Protein AF-I4EHM5-F1 (afdb_monomer_lite)

Sequence (94 aa):
MASEDLLYIWLDADPLVQPPDVVIEDTPGVSDIQLVARAIAEGRLGRLLPPKIAISTHERPNFNGYRKLDVARLLQEYQIANRRRFEIFPTDPS

Secondary structure (DSSP, 8-state):
----SEEEEESSS-TTTS--SEEEEPPTTS-HHHHHHHHHHTTTT-SS--SEEEEESSSS--TTS-EEEEHHHHHHHTT---------------

Radius of gyration: 14.41 Å; chains: 1; bounding box: 27×44×40 Å

Organism: NCBI:txid1129897

Structure (mmCIF, N/C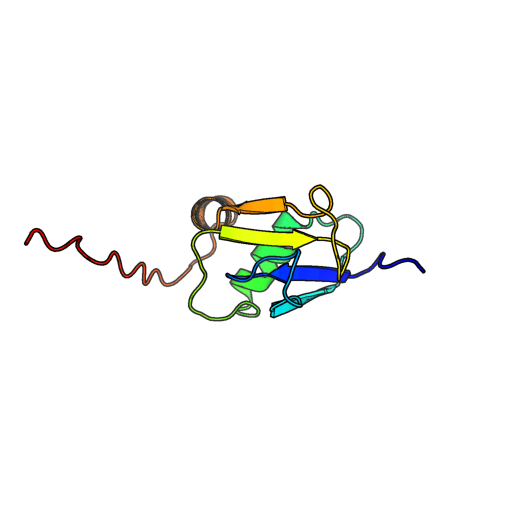A/C/O backbone):
data_AF-I4EHM5-F1
#
_entry.id   AF-I4EHM5-F1
#
loop_
_atom_site.group_PDB
_atom_site.id
_atom_site.type_symbol
_atom_site.label_atom_id
_atom_site.label_alt_id
_atom_site.label_comp_id
_atom_site.label_asym_id
_atom_site.label_entity_id
_atom_site.label_seq_id
_atom_site.pdbx_PDB_ins_code
_atom_site.Cartn_x
_atom_site.Cartn_y
_atom_site.Cartn_z
_atom_site.occupancy
_atom_site.B_iso_or_equiv
_atom_site.auth_seq_id
_atom_site.auth_comp_id
_atom_site.auth_asym_id
_atom_site.auth_atom_id
_atom_site.pdbx_PDB_model_num
ATOM 1 N N . MET A 1 1 ? 12.140 2.389 -19.552 1.00 40.94 1 MET A N 1
ATOM 2 C CA . MET A 1 1 ? 10.974 3.293 -19.544 1.00 40.94 1 MET A CA 1
ATOM 3 C C . MET A 1 1 ? 10.609 3.475 -18.090 1.00 40.94 1 MET A C 1
ATOM 5 O O . MET A 1 1 ? 10.355 2.481 -17.425 1.00 40.94 1 MET A O 1
ATOM 9 N N . ALA A 1 2 ? 10.795 4.691 -17.593 1.00 42.19 2 ALA A N 1
ATOM 10 C CA . ALA A 1 2 ? 10.708 5.050 -16.189 1.00 42.19 2 ALA A CA 1
ATOM 11 C C . ALA A 1 2 ? 9.272 4.886 -15.675 1.00 42.19 2 ALA A C 1
ATOM 13 O O . ALA A 1 2 ? 8.363 5.559 -16.147 1.00 42.19 2 ALA A O 1
ATOM 14 N N . SER A 1 3 ? 9.073 3.964 -14.737 1.00 53.62 3 SER A N 1
ATOM 15 C CA . SER A 1 3 ? 7.879 3.882 -13.896 1.00 53.62 3 SER A CA 1
ATOM 16 C C . SER A 1 3 ? 8.081 4.789 -12.677 1.00 53.62 3 SER A C 1
ATOM 18 O O . SER A 1 3 ? 8.113 4.308 -11.553 1.00 53.62 3 SER A O 1
ATOM 20 N N . GLU A 1 4 ? 8.356 6.075 -12.917 1.00 59.19 4 GLU A N 1
ATOM 21 C CA . GLU A 1 4 ? 8.826 7.015 -11.882 1.00 59.19 4 GLU A CA 1
ATOM 22 C C . GLU A 1 4 ? 7.697 7.700 -11.096 1.00 59.19 4 GLU A C 1
ATOM 24 O O . GLU A 1 4 ? 7.982 8.295 -10.067 1.00 59.19 4 GLU A O 1
ATOM 29 N N . ASP A 1 5 ? 6.433 7.545 -11.509 1.00 84.50 5 ASP A N 1
ATOM 30 C CA . ASP A 1 5 ? 5.308 8.287 -10.914 1.00 84.50 5 ASP A CA 1
ATOM 31 C C . ASP A 1 5 ? 4.188 7.386 -10.362 1.00 84.50 5 ASP A C 1
ATOM 33 O O . ASP A 1 5 ? 3.073 7.853 -10.127 1.00 84.50 5 ASP A O 1
ATOM 37 N N . LEU A 1 6 ? 4.423 6.078 -10.191 1.00 93.62 6 LEU A N 1
ATOM 38 C CA . LEU A 1 6 ? 3.400 5.142 -9.709 1.00 93.62 6 LEU A CA 1
ATOM 39 C C . LEU A 1 6 ? 3.930 4.228 -8.606 1.00 93.62 6 LEU A C 1
ATOM 41 O O . LEU A 1 6 ? 4.994 3.622 -8.725 1.00 93.62 6 LEU A O 1
ATOM 45 N N . LEU A 1 7 ? 3.106 4.050 -7.578 1.00 95.19 7 LEU A N 1
ATOM 46 C CA . LEU A 1 7 ? 3.281 3.059 -6.533 1.00 95.19 7 LEU A CA 1
ATOM 47 C C . LEU A 1 7 ? 2.248 1.941 -6.707 1.00 95.19 7 LEU A C 1
ATOM 49 O O . LEU A 1 7 ? 1.036 2.155 -6.635 1.00 95.19 7 LEU A O 1
ATOM 53 N N . TYR A 1 8 ? 2.752 0.732 -6.903 1.00 95.94 8 TYR A N 1
ATOM 54 C CA . TYR A 1 8 ? 1.989 -0.496 -7.055 1.00 95.94 8 TYR A CA 1
ATOM 55 C C . TYR A 1 8 ? 1.871 -1.195 -5.702 1.00 95.94 8 TYR A C 1
ATOM 57 O O . TYR A 1 8 ? 2.851 -1.302 -4.960 1.00 95.94 8 TYR A O 1
ATOM 65 N N . ILE A 1 9 ? 0.667 -1.654 -5.372 1.00 96.44 9 ILE A N 1
ATOM 66 C CA . ILE A 1 9 ? 0.316 -2.201 -4.06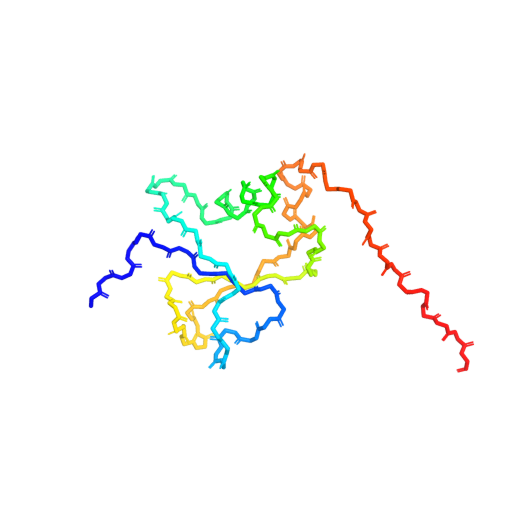5 1.00 96.44 9 ILE A CA 1
ATOM 67 C C . ILE A 1 9 ? -0.355 -3.559 -4.260 1.00 96.44 9 ILE A C 1
ATOM 69 O O . ILE A 1 9 ? -1.338 -3.679 -4.990 1.00 96.44 9 ILE A O 1
ATOM 73 N N . TRP A 1 10 ? 0.148 -4.558 -3.545 1.00 96.62 10 TRP A N 1
ATOM 74 C CA . TRP A 1 10 ? -0.450 -5.881 -3.414 1.00 96.62 10 TRP A CA 1
ATOM 75 C C . TRP A 1 10 ? -0.950 -6.039 -1.986 1.00 96.62 10 TRP A C 1
ATOM 77 O O . TRP A 1 10 ? -0.203 -5.822 -1.026 1.00 96.62 10 TRP A O 1
ATOM 87 N N . LEU A 1 11 ? -2.218 -6.396 -1.842 1.00 93.50 11 LEU A N 1
ATOM 88 C CA . LEU A 1 11 ? -2.856 -6.579 -0.552 1.00 93.50 11 LEU A CA 1
ATOM 89 C C . LEU A 1 11 ? -2.479 -7.946 0.015 1.00 93.50 11 LEU A C 1
ATOM 91 O O . LEU A 1 11 ? -1.781 -8.006 1.020 1.00 93.50 11 LEU A O 1
ATOM 95 N N . ASP A 1 12 ? -2.891 -9.027 -0.642 1.00 89.00 12 ASP A N 1
ATOM 96 C CA . ASP A 1 12 ? -2.651 -10.405 -0.173 1.00 89.00 12 ASP A CA 1
ATOM 97 C C . ASP A 1 12 ? -1.918 -11.268 -1.220 1.00 89.00 12 ASP A C 1
ATOM 99 O O . ASP A 1 12 ? -1.483 -12.388 -0.953 1.00 89.00 12 ASP A O 1
ATOM 103 N N . ALA A 1 13 ? -1.754 -10.731 -2.432 1.00 88.69 13 ALA A N 1
ATOM 104 C CA . ALA A 1 13 ? -1.129 -11.412 -3.554 1.00 88.69 13 ALA A CA 1
ATOM 105 C C . ALA A 1 13 ? 0.411 -11.341 -3.514 1.00 88.69 13 ALA A C 1
ATOM 107 O O . ALA A 1 13 ? 1.005 -10.411 -2.965 1.00 88.69 13 ALA A O 1
ATOM 108 N N . ASP A 1 14 ? 1.070 -12.334 -4.124 1.00 91.44 14 ASP A N 1
ATOM 109 C CA . ASP A 1 14 ? 2.530 -12.356 -4.282 1.00 91.44 14 ASP A CA 1
ATOM 110 C C . ASP A 1 14 ? 2.967 -11.422 -5.433 1.00 91.44 14 ASP A C 1
ATOM 112 O O . ASP A 1 14 ? 2.617 -11.704 -6.588 1.00 91.44 14 ASP A O 1
ATOM 116 N N . PRO A 1 15 ? 3.770 -10.368 -5.165 1.00 94.25 15 PRO A N 1
ATOM 117 C CA . PRO A 1 15 ? 4.236 -9.424 -6.186 1.00 94.25 15 PRO A CA 1
ATOM 118 C C . PRO A 1 15 ? 5.070 -10.039 -7.311 1.00 94.25 15 PRO A C 1
ATOM 120 O O . PRO A 1 15 ? 5.261 -9.411 -8.349 1.00 94.25 15 PRO A O 1
ATOM 123 N N . LEU A 1 16 ? 5.602 -11.248 -7.116 1.00 93.75 16 LEU A N 1
ATOM 124 C CA . LEU A 1 16 ? 6.434 -11.924 -8.113 1.00 93.75 16 LEU A CA 1
ATOM 125 C C . LEU A 1 16 ? 5.626 -12.700 -9.152 1.00 93.75 16 LEU A C 1
ATOM 127 O O . LEU A 1 16 ? 6.174 -13.104 -10.178 1.00 93.75 16 LEU A O 1
ATOM 131 N N . VAL A 1 17 ? 4.346 -12.947 -8.876 1.00 92.38 17 VAL A N 1
ATOM 132 C CA . VAL A 1 17 ? 3.514 -13.858 -9.674 1.00 92.38 17 VAL A CA 1
ATOM 133 C C . VAL A 1 17 ? 2.224 -13.188 -10.132 1.00 92.38 17 VAL A C 1
ATOM 135 O O . VAL A 1 17 ? 1.722 -13.504 -11.209 1.00 92.38 17 VAL A O 1
ATOM 138 N N . GLN A 1 18 ? 1.685 -12.266 -9.336 1.00 94.19 18 GLN A N 1
ATOM 139 C CA . GLN A 1 18 ? 0.385 -11.651 -9.575 1.00 94.19 18 GLN A CA 1
ATOM 140 C C . GLN A 1 18 ? 0.502 -10.149 -9.861 1.00 94.19 18 GLN A C 1
ATOM 142 O O . GLN A 1 18 ? 1.431 -9.500 -9.374 1.00 94.19 18 GLN A O 1
ATOM 147 N N . PRO A 1 19 ? -0.434 -9.576 -10.641 1.00 93.75 19 PRO A N 1
ATOM 148 C CA . PRO A 1 19 ? -0.511 -8.132 -10.826 1.00 93.75 19 PRO A CA 1
ATOM 149 C C . PRO A 1 19 ? -0.902 -7.418 -9.517 1.00 93.75 19 PRO A C 1
ATOM 151 O O . PRO A 1 19 ? -1.456 -8.055 -8.620 1.00 93.75 19 PRO A O 1
ATOM 154 N N . PRO A 1 20 ? -0.618 -6.110 -9.400 1.00 95.12 20 PRO A N 1
ATOM 155 C CA . PRO A 1 20 ? -0.989 -5.319 -8.231 1.00 95.12 20 PRO A CA 1
ATOM 156 C C . PRO A 1 20 ? -2.505 -5.149 -8.117 1.00 95.12 20 PRO A C 1
ATOM 158 O O . PRO A 1 20 ? -3.204 -4.994 -9.118 1.00 95.12 20 PRO A O 1
ATOM 161 N N . ASP A 1 21 ? -2.998 -5.122 -6.880 1.00 94.69 21 ASP A N 1
ATOM 162 C CA . ASP A 1 21 ? -4.410 -4.888 -6.565 1.00 94.69 21 ASP A CA 1
ATOM 163 C C . ASP A 1 21 ? -4.782 -3.410 -6.724 1.00 94.69 21 ASP A C 1
ATOM 165 O O . ASP A 1 21 ? -5.881 -3.065 -7.161 1.00 94.69 21 ASP A O 1
ATOM 169 N N . VAL A 1 22 ? -3.862 -2.524 -6.335 1.00 94.44 22 VAL A N 1
ATOM 170 C CA . VAL A 1 22 ? -4.065 -1.076 -6.333 1.00 94.44 22 VAL A CA 1
ATOM 171 C C . VAL A 1 22 ? -2.828 -0.390 -6.890 1.00 94.44 22 VAL A C 1
ATOM 173 O O . VAL A 1 22 ? -1.696 -0.755 -6.580 1.00 94.44 22 VAL A O 1
ATOM 176 N N . VAL A 1 23 ? -3.056 0.650 -7.684 1.00 95.56 23 VAL A N 1
ATOM 177 C CA . VAL A 1 23 ? -2.011 1.550 -8.169 1.00 95.56 23 VAL A CA 1
ATOM 178 C C . VAL A 1 23 ? -2.367 2.964 -7.732 1.00 95.56 23 VAL A C 1
ATOM 180 O O . VAL A 1 23 ? -3.508 3.408 -7.902 1.00 95.56 23 VAL A O 1
ATOM 183 N N . ILE A 1 24 ? -1.412 3.658 -7.124 1.00 94.56 24 ILE A N 1
ATOM 184 C CA . ILE A 1 24 ? -1.544 5.062 -6.733 1.00 94.56 24 ILE A CA 1
ATOM 185 C C . ILE A 1 24 ? -0.411 5.880 -7.347 1.00 94.56 24 ILE A C 1
ATOM 187 O O . ILE A 1 24 ? 0.626 5.333 -7.703 1.00 94.56 24 ILE A O 1
ATOM 191 N N . GLU A 1 25 ? -0.615 7.186 -7.476 1.00 93.31 25 GLU A N 1
ATOM 192 C CA . GLU A 1 25 ? 0.424 8.100 -7.951 1.00 93.31 25 GLU A CA 1
ATOM 193 C C . GLU A 1 25 ? 1.533 8.235 -6.901 1.00 93.31 25 GLU A C 1
ATOM 195 O O . GLU A 1 25 ? 1.252 8.437 -5.714 1.00 93.31 25 GLU A O 1
ATOM 200 N N . ASP A 1 26 ? 2.780 8.123 -7.350 1.00 89.50 26 ASP A N 1
ATOM 201 C CA . ASP A 1 26 ? 3.953 8.472 -6.561 1.00 89.50 26 ASP A CA 1
ATOM 202 C C . ASP A 1 26 ? 4.124 9.993 -6.595 1.00 89.50 26 ASP A C 1
ATOM 204 O O . ASP A 1 26 ? 4.222 10.610 -7.654 1.00 89.50 26 ASP A O 1
ATOM 208 N N . THR A 1 27 ? 4.067 10.623 -5.423 1.00 88.94 27 THR A N 1
ATOM 209 C CA . THR A 1 27 ? 4.138 12.081 -5.305 1.00 88.94 27 THR A CA 1
ATOM 210 C C . THR A 1 27 ? 5.537 12.478 -4.847 1.00 88.94 27 THR A C 1
ATOM 212 O O . THR A 1 27 ? 5.909 12.149 -3.715 1.00 88.94 27 THR A O 1
ATOM 215 N N . PRO A 1 28 ? 6.294 13.258 -5.641 1.00 84.94 28 PRO A N 1
ATOM 216 C CA . PRO A 1 28 ? 7.642 13.669 -5.274 1.00 84.94 28 PRO A CA 1
ATOM 217 C C . PRO A 1 28 ? 7.706 14.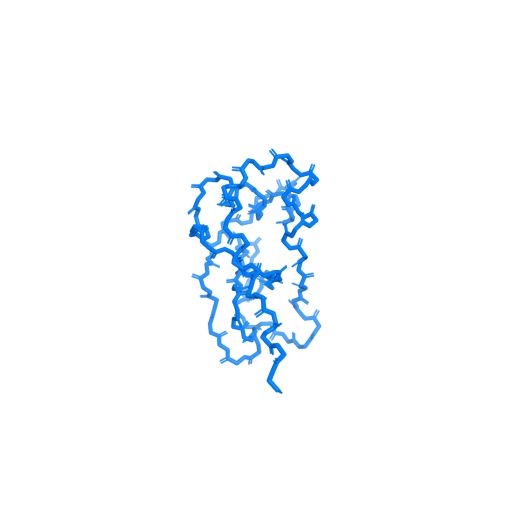334 -3.894 1.00 84.94 28 PRO A C 1
ATOM 219 O O . PRO A 1 28 ? 6.958 15.264 -3.590 1.00 84.94 28 PRO A O 1
ATOM 222 N N . GLY A 1 29 ? 8.631 13.863 -3.056 1.00 88.12 29 GLY A N 1
ATOM 223 C CA . GLY A 1 29 ? 8.832 14.377 -1.698 1.00 88.12 29 GLY A CA 1
ATOM 224 C C . GLY A 1 29 ? 7.881 13.805 -0.641 1.00 88.12 29 GLY A C 1
ATOM 225 O O . GLY A 1 29 ? 8.025 14.148 0.533 1.00 88.12 29 GLY A O 1
ATOM 226 N N . VAL A 1 30 ? 6.955 12.918 -1.015 1.00 91.44 30 VAL A N 1
ATOM 227 C CA . VAL A 1 30 ? 6.114 12.159 -0.083 1.00 91.44 30 VAL A CA 1
ATOM 228 C C . VAL A 1 30 ? 6.635 10.730 -0.012 1.00 91.44 30 VAL A C 1
ATOM 230 O O . VAL A 1 30 ? 6.879 10.101 -1.030 1.00 91.44 30 VAL A O 1
ATOM 233 N N . SER A 1 31 ? 6.822 10.196 1.194 1.00 92.44 31 SER A N 1
ATOM 234 C CA . SER A 1 31 ? 7.274 8.803 1.323 1.00 92.44 31 SER A CA 1
ATOM 235 C C . SER A 1 31 ? 6.181 7.815 0.904 1.00 92.44 31 SER A C 1
ATOM 237 O O . SER A 1 31 ? 5.007 8.026 1.212 1.00 92.44 31 SER A O 1
ATOM 239 N N . ASP A 1 32 ? 6.551 6.665 0.335 1.00 92.62 32 ASP A N 1
ATOM 240 C CA . ASP A 1 32 ? 5.556 5.661 -0.069 1.00 92.62 32 ASP A CA 1
ATOM 241 C C . ASP A 1 32 ? 4.711 5.170 1.119 1.00 92.62 32 ASP A C 1
ATOM 243 O O . ASP A 1 32 ? 3.544 4.829 0.964 1.00 92.62 32 ASP A O 1
ATOM 247 N N . ILE A 1 33 ? 5.272 5.170 2.336 1.00 93.06 33 ILE A N 1
ATOM 248 C CA . ILE A 1 33 ? 4.527 4.843 3.563 1.00 93.06 33 ILE A CA 1
ATOM 249 C C . ILE A 1 33 ? 3.398 5.857 3.797 1.00 93.06 33 ILE A C 1
ATOM 251 O O . ILE A 1 33 ? 2.271 5.457 4.085 1.00 93.06 33 ILE A O 1
ATOM 255 N N . GLN A 1 34 ? 3.679 7.155 3.642 1.00 93.81 34 GLN A N 1
ATOM 256 C CA . GLN A 1 34 ? 2.672 8.214 3.751 1.00 93.81 34 GLN A CA 1
ATOM 257 C C . GLN A 1 34 ? 1.615 8.105 2.650 1.00 93.81 34 GLN A C 1
ATOM 259 O O . GLN A 1 34 ? 0.430 8.278 2.933 1.00 93.81 34 GLN A O 1
ATOM 264 N N . LEU A 1 35 ? 2.019 7.783 1.417 1.00 94.44 35 LEU A N 1
ATOM 265 C CA . LEU A 1 35 ? 1.091 7.583 0.300 1.00 94.44 35 LEU A CA 1
ATOM 266 C C . LEU A 1 35 ? 0.126 6.425 0.576 1.00 94.44 35 LEU A C 1
ATOM 268 O O . LEU A 1 35 ? -1.087 6.570 0.423 1.00 94.44 35 LEU A O 1
ATOM 272 N N . VAL A 1 36 ? 0.647 5.303 1.070 1.00 94.44 36 VAL A N 1
ATOM 273 C CA . VAL A 1 36 ? -0.161 4.141 1.456 1.00 94.44 36 VAL A CA 1
ATOM 274 C C . VAL A 1 36 ? -1.077 4.468 2.636 1.00 94.44 36 VAL A C 1
ATOM 276 O O . VAL A 1 36 ? -2.265 4.157 2.589 1.00 94.44 36 VAL A O 1
ATOM 279 N N . ALA A 1 37 ? -0.565 5.127 3.678 1.00 93.25 37 ALA A N 1
ATOM 280 C CA . ALA A 1 37 ? -1.360 5.553 4.829 1.00 93.25 37 ALA A CA 1
ATOM 281 C C . ALA A 1 37 ? -2.530 6.455 4.405 1.00 93.25 37 ALA A C 1
ATOM 283 O O . ALA A 1 37 ? -3.672 6.242 4.818 1.00 93.25 37 ALA A O 1
ATOM 284 N N . ARG A 1 38 ? -2.269 7.420 3.519 1.00 92.81 38 ARG A N 1
ATOM 285 C CA . ARG A 1 38 ? -3.299 8.287 2.947 1.00 92.81 38 ARG A CA 1
ATOM 286 C C . ARG A 1 38 ? -4.326 7.489 2.148 1.00 92.81 38 ARG A C 1
ATOM 288 O O . ARG A 1 38 ? -5.521 7.654 2.373 1.00 92.81 38 ARG A O 1
ATOM 295 N N . ALA A 1 39 ? -3.883 6.587 1.276 1.00 92.88 39 ALA A N 1
ATOM 296 C CA . ALA A 1 39 ? -4.780 5.765 0.470 1.00 92.88 39 ALA A CA 1
ATOM 297 C C . ALA A 1 39 ? -5.672 4.849 1.335 1.00 92.88 39 ALA A C 1
ATOM 299 O O . ALA A 1 39 ? -6.845 4.645 1.021 1.00 92.88 39 ALA A O 1
ATOM 300 N N . ILE A 1 40 ? -5.150 4.342 2.456 1.00 90.62 40 ILE A N 1
ATOM 301 C CA . ILE A 1 40 ? -5.927 3.616 3.469 1.00 90.62 40 ILE A CA 1
ATOM 302 C C . ILE A 1 40 ? -6.977 4.528 4.111 1.00 90.62 40 ILE A C 1
ATOM 304 O O . ILE A 1 40 ? -8.142 4.145 4.202 1.00 90.62 40 ILE A O 1
ATOM 308 N N . ALA A 1 41 ? -6.583 5.724 4.557 1.00 88.62 41 ALA A N 1
ATOM 309 C CA . ALA A 1 41 ? -7.486 6.673 5.207 1.00 88.62 41 ALA A CA 1
ATOM 310 C C . ALA A 1 41 ? -8.617 7.138 4.271 1.00 88.62 41 ALA A C 1
ATOM 312 O O . ALA A 1 41 ? -9.750 7.323 4.709 1.00 88.62 41 ALA A O 1
ATOM 313 N N . GLU A 1 42 ? -8.323 7.263 2.976 1.00 89.94 42 GLU A N 1
ATOM 314 C CA . GLU A 1 42 ? -9.285 7.574 1.913 1.00 89.94 42 GLU A CA 1
ATOM 315 C C . GLU A 1 42 ? -10.161 6.366 1.517 1.00 89.94 42 GLU A C 1
ATOM 317 O O . GLU A 1 42 ? -11.083 6.508 0.716 1.00 89.94 42 GLU A O 1
ATOM 322 N N . GLY A 1 43 ? -9.897 5.171 2.059 1.00 88.06 43 GLY A N 1
ATOM 323 C CA . GLY A 1 43 ? -10.645 3.947 1.757 1.00 88.06 43 GLY A CA 1
ATOM 324 C C . GLY A 1 43 ? -10.345 3.339 0.383 1.00 88.06 43 GLY A C 1
ATOM 325 O O . GLY A 1 43 ? -11.083 2.465 -0.072 1.00 88.06 43 GLY A O 1
ATOM 326 N N . ARG A 1 44 ? -9.264 3.765 -0.282 1.00 90.00 44 ARG A N 1
ATOM 327 C CA . ARG A 1 44 ? -8.892 3.324 -1.639 1.00 90.00 44 ARG A CA 1
ATOM 328 C C . ARG A 1 44 ? -8.401 1.879 -1.698 1.00 90.00 44 ARG A C 1
ATOM 330 O O . ARG A 1 44 ? -8.513 1.253 -2.743 1.00 90.00 44 ARG A O 1
ATOM 337 N N . LEU A 1 45 ? -7.884 1.347 -0.589 1.00 88.81 45 LEU A N 1
ATOM 338 C CA . LEU A 1 45 ? -7.423 -0.047 -0.478 1.00 88.81 45 LEU A CA 1
ATOM 339 C C . LEU A 1 45 ? -8.546 -1.000 -0.024 1.00 88.81 45 LEU A C 1
ATOM 341 O O . LEU A 1 45 ? -8.299 -2.156 0.308 1.00 88.81 45 LEU A O 1
ATOM 345 N N . GLY A 1 46 ? -9.789 -0.516 0.010 1.00 83.75 46 GLY A N 1
ATOM 346 C CA . GLY A 1 46 ? -10.926 -1.266 0.519 1.00 83.75 46 GLY A CA 1
ATOM 347 C C . GLY A 1 46 ? -11.045 -1.215 2.043 1.00 83.75 46 GLY A C 1
ATOM 348 O O . GLY A 1 46 ? -10.318 -0.517 2.748 1.00 83.75 46 GLY A O 1
ATOM 349 N N . ARG A 1 47 ? -12.049 -1.932 2.557 1.00 72.06 47 ARG A N 1
ATOM 350 C CA . ARG A 1 47 ? -12.465 -1.857 3.968 1.00 72.06 47 ARG A CA 1
ATOM 351 C C . ARG A 1 47 ? -11.804 -2.903 4.865 1.00 72.06 47 ARG A C 1
ATOM 353 O O . ARG A 1 47 ? -11.699 -2.685 6.068 1.00 72.06 47 ARG A O 1
ATOM 360 N N . LEU A 1 48 ? -11.419 -4.040 4.295 1.00 81.25 48 LEU A N 1
ATOM 361 C CA . LEU A 1 48 ? -10.746 -5.129 4.995 1.00 81.25 48 LEU A CA 1
ATOM 362 C C . LEU A 1 48 ? -9.318 -5.183 4.478 1.00 81.25 48 LEU A C 1
ATOM 364 O O . LEU A 1 48 ? -9.098 -5.509 3.317 1.00 81.25 48 LEU A O 1
ATOM 368 N N . LEU A 1 49 ? -8.374 -4.806 5.337 1.00 87.00 49 LEU A N 1
ATOM 369 C C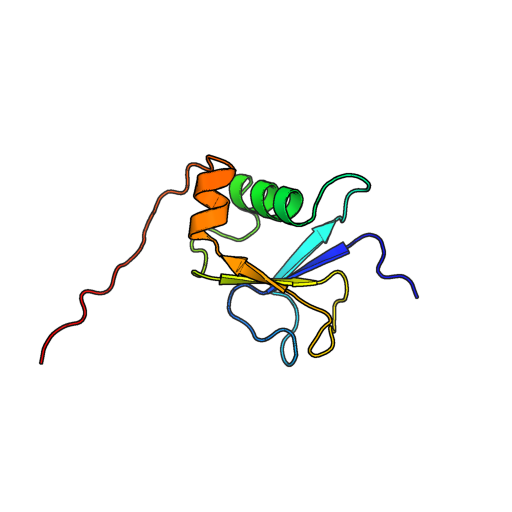A . LEU A 1 49 ? -6.961 -4.806 4.992 1.00 87.00 49 LEU A CA 1
ATOM 370 C C . LEU A 1 49 ? -6.295 -6.053 5.572 1.00 87.00 49 LEU A C 1
ATOM 372 O O . LEU A 1 49 ? -6.542 -6.374 6.741 1.00 87.00 49 LEU A O 1
ATOM 376 N N . PRO A 1 50 ? -5.440 -6.730 4.795 1.00 90.69 50 PRO A N 1
ATOM 377 C CA . PRO A 1 50 ? -4.634 -7.825 5.307 1.00 90.69 50 PRO A CA 1
ATOM 378 C C . PRO A 1 50 ? -3.616 -7.306 6.334 1.00 90.69 50 PRO A C 1
ATOM 380 O O . PRO A 1 50 ? -3.335 -6.107 6.396 1.00 90.69 50 PRO A O 1
ATOM 383 N N . PRO A 1 51 ? -3.030 -8.188 7.160 1.00 90.00 51 PRO A N 1
ATOM 384 C CA . PRO A 1 51 ? -2.051 -7.782 8.168 1.00 90.00 51 PRO A CA 1
ATOM 385 C C . PRO A 1 51 ? -0.773 -7.193 7.554 1.00 90.00 51 PRO A C 1
ATOM 387 O O . PRO A 1 51 ? -0.091 -6.389 8.192 1.00 90.00 51 PRO A O 1
ATOM 390 N N . LYS A 1 52 ? -0.441 -7.588 6.320 1.00 93.94 52 LYS A N 1
ATOM 391 C CA . LYS A 1 52 ? 0.713 -7.094 5.574 1.00 93.94 52 LYS A CA 1
ATOM 392 C C . LYS A 1 52 ? 0.296 -6.738 4.162 1.00 93.94 52 LYS A C 1
ATOM 394 O O . LYS A 1 52 ? -0.508 -7.449 3.588 1.00 93.94 52 LYS A O 1
ATOM 399 N N . ILE A 1 53 ? 0.902 -5.692 3.622 1.00 94.62 53 ILE A N 1
ATOM 400 C CA . ILE A 1 53 ? 0.745 -5.263 2.228 1.00 94.62 53 ILE A CA 1
ATOM 401 C C . ILE A 1 53 ? 2.126 -5.135 1.601 1.00 94.62 53 ILE A C 1
ATOM 403 O O . ILE A 1 53 ? 3.071 -4.720 2.274 1.00 94.62 53 ILE A O 1
ATOM 407 N N . ALA A 1 54 ? 2.271 -5.504 0.336 1.00 97.06 54 ALA A N 1
ATOM 408 C CA . ALA A 1 54 ? 3.509 -5.310 -0.401 1.00 97.06 54 ALA A CA 1
ATOM 409 C C . ALA A 1 54 ? 3.399 -4.092 -1.316 1.00 97.06 54 ALA A C 1
ATOM 411 O O . ALA A 1 54 ? 2.342 -3.832 -1.883 1.00 97.06 54 ALA A O 1
ATOM 412 N N . ILE A 1 55 ? 4.497 -3.351 -1.452 1.00 96.25 55 ILE A N 1
ATOM 413 C CA . ILE A 1 55 ? 4.570 -2.177 -2.319 1.00 96.25 55 ILE A CA 1
ATOM 414 C C . ILE A 1 55 ? 5.846 -2.165 -3.154 1.00 96.25 55 ILE A C 1
ATOM 416 O O . ILE A 1 55 ? 6.898 -2.634 -2.704 1.00 96.25 55 ILE A O 1
ATOM 420 N N . SER A 1 56 ? 5.749 -1.599 -4.353 1.00 95.00 56 SER A N 1
ATOM 421 C CA . SER A 1 56 ? 6.864 -1.385 -5.273 1.00 95.00 56 SER A CA 1
ATOM 422 C C . SER A 1 56 ? 6.595 -0.187 -6.182 1.00 95.00 56 SER A C 1
ATOM 424 O O . SER A 1 56 ? 5.446 0.104 -6.493 1.00 95.00 56 SER A O 1
ATOM 426 N N . THR A 1 57 ? 7.649 0.468 -6.662 1.00 92.88 57 THR 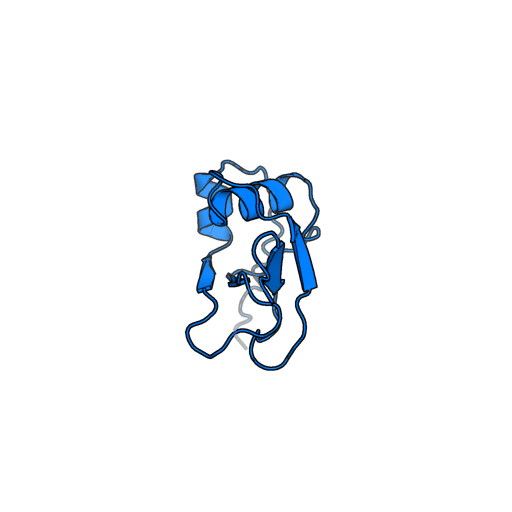A N 1
ATOM 427 C CA . THR A 1 57 ? 7.598 1.455 -7.758 1.00 92.88 57 THR A CA 1
ATOM 428 C C . THR A 1 57 ? 7.632 0.796 -9.146 1.00 92.88 57 THR A C 1
ATOM 430 O O . THR A 1 57 ? 7.632 1.460 -10.182 1.00 92.88 57 THR A O 1
ATOM 433 N N . HIS A 1 58 ? 7.659 -0.537 -9.197 1.00 92.25 58 HIS A N 1
ATOM 434 C CA . HIS A 1 58 ? 7.615 -1.316 -10.427 1.00 92.25 58 HIS A CA 1
ATOM 435 C C . HIS A 1 58 ? 6.401 -2.238 -10.424 1.00 92.25 58 HIS A C 1
ATOM 437 O O . HIS A 1 58 ? 6.153 -2.938 -9.449 1.00 92.25 58 HIS A O 1
ATOM 443 N N . GLU A 1 59 ? 5.694 -2.305 -11.552 1.00 92.25 59 GLU A N 1
ATOM 444 C CA . GLU A 1 59 ? 4.550 -3.210 -11.725 1.00 92.25 59 GLU A CA 1
ATOM 445 C C . GLU A 1 59 ? 4.964 -4.687 -11.628 1.00 92.25 59 GLU A C 1
ATOM 447 O O . GLU A 1 59 ? 4.200 -5.534 -11.181 1.00 92.25 59 GLU A O 1
ATOM 452 N N . ARG A 1 60 ? 6.194 -5.003 -12.052 1.00 91.31 60 ARG A N 1
ATOM 453 C CA . ARG A 1 60 ? 6.780 -6.348 -12.004 1.00 91.31 60 ARG A CA 1
ATOM 454 C 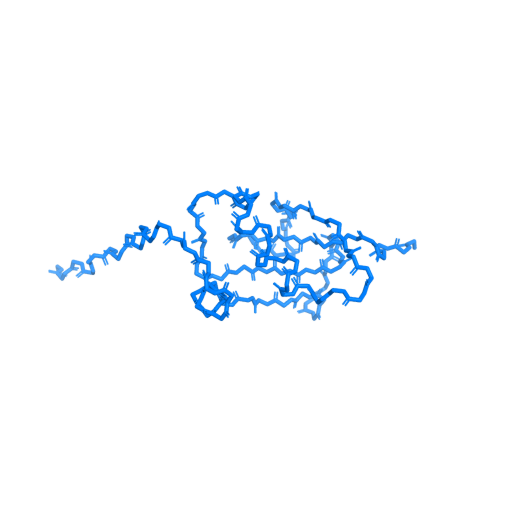C . ARG A 1 60 ? 8.107 -6.300 -11.255 1.00 91.31 60 ARG A C 1
ATOM 456 O O . ARG A 1 60 ? 9.164 -6.229 -11.891 1.00 91.31 60 ARG A O 1
ATOM 463 N N . PRO A 1 61 ? 8.073 -6.263 -9.915 1.00 91.00 61 PRO A N 1
ATOM 464 C CA . PRO A 1 61 ? 9.289 -6.223 -9.128 1.00 91.00 61 PRO A CA 1
ATOM 465 C C . PRO A 1 61 ? 10.053 -7.548 -9.232 1.00 91.00 61 PRO A C 1
ATOM 467 O O . PRO A 1 61 ? 9.486 -8.614 -9.462 1.00 91.00 61 PRO A O 1
ATOM 470 N N . ASN A 1 62 ? 11.366 -7.485 -9.022 1.00 92.38 62 ASN A N 1
ATOM 471 C CA . ASN A 1 62 ? 12.166 -8.675 -8.734 1.00 92.38 62 ASN A CA 1
ATOM 472 C C . ASN A 1 62 ? 12.119 -8.994 -7.222 1.00 92.38 62 ASN A C 1
ATOM 474 O O . ASN A 1 62 ? 11.516 -8.256 -6.445 1.00 92.38 62 ASN A O 1
ATOM 478 N N . PHE A 1 63 ? 12.794 -10.063 -6.783 1.00 87.31 63 PHE A N 1
ATOM 479 C CA . PHE A 1 63 ? 12.814 -10.498 -5.373 1.00 87.31 63 PHE A CA 1
ATOM 480 C C . PHE A 1 63 ? 13.224 -9.414 -4.358 1.00 87.31 63 PHE A C 1
ATOM 482 O O . PHE A 1 63 ? 12.800 -9.485 -3.209 1.00 87.31 63 PHE A O 1
ATOM 489 N N . ASN A 1 64 ? 14.006 -8.412 -4.771 1.00 88.75 64 ASN A N 1
ATOM 490 C CA . ASN A 1 64 ? 14.445 -7.297 -3.924 1.00 88.75 64 ASN A CA 1
ATOM 491 C C . ASN A 1 64 ? 13.759 -5.966 -4.289 1.00 88.75 64 ASN A C 1
ATOM 493 O O . ASN A 1 64 ? 14.091 -4.926 -3.729 1.00 88.75 64 ASN A O 1
ATOM 497 N N . GLY A 1 65 ? 12.836 -5.986 -5.253 1.00 90.69 65 GLY A N 1
ATOM 498 C CA . GLY A 1 65 ? 12.207 -4.805 -5.841 1.00 90.69 65 GLY A CA 1
ATOM 499 C C . GLY A 1 65 ? 10.901 -4.398 -5.169 1.00 90.69 65 GLY A C 1
ATOM 500 O O . GLY A 1 65 ? 10.225 -3.506 -5.668 1.00 90.69 65 GLY A O 1
ATOM 501 N N . TYR A 1 66 ? 10.514 -5.049 -4.074 1.00 94.19 66 TYR A N 1
ATOM 502 C CA . TYR A 1 66 ? 9.323 -4.711 -3.302 1.00 94.19 66 TYR A CA 1
ATOM 503 C C . TYR A 1 66 ? 9.609 -4.813 -1.804 1.00 94.19 66 TYR A C 1
ATOM 505 O O . TYR A 1 66 ? 10.522 -5.519 -1.371 1.00 94.19 66 TYR A O 1
ATOM 513 N N . ARG A 1 67 ? 8.806 -4.128 -0.990 1.00 94.19 67 ARG A N 1
ATOM 514 C CA . ARG A 1 67 ? 8.861 -4.245 0.473 1.00 94.19 67 ARG A CA 1
ATOM 515 C C . ARG A 1 67 ? 7.489 -4.533 1.050 1.00 94.19 67 ARG A C 1
ATOM 517 O O . ARG A 1 67 ? 6.480 -4.119 0.489 1.00 94.19 67 ARG A O 1
ATOM 524 N N . LYS A 1 68 ? 7.460 -5.223 2.190 1.00 95.00 68 LYS A N 1
ATOM 525 C CA . LYS A 1 68 ? 6.228 -5.511 2.930 1.00 95.00 68 LYS A CA 1
ATOM 526 C C . LYS A 1 68 ? 6.076 -4.535 4.091 1.00 95.00 68 LYS A C 1
ATOM 528 O O . LYS A 1 68 ? 7.014 -4.342 4.860 1.00 95.00 68 LYS A O 1
ATOM 533 N N . LEU A 1 69 ? 4.897 -3.944 4.217 1.00 94.12 69 LEU A N 1
ATOM 534 C CA . LEU A 1 69 ? 4.508 -3.066 5.312 1.00 94.12 69 LEU A CA 1
ATOM 535 C C . LEU A 1 69 ? 3.584 -3.820 6.265 1.00 94.12 69 LEU A C 1
ATOM 537 O O . LEU A 1 69 ? 2.719 -4.574 5.825 1.00 94.12 69 LEU A O 1
ATOM 541 N N . ASP A 1 70 ? 3.761 -3.598 7.564 1.00 93.38 70 ASP A N 1
ATOM 542 C CA . ASP A 1 70 ? 2.830 -4.064 8.591 1.00 93.38 70 ASP A CA 1
ATOM 543 C C . ASP A 1 70 ? 1.684 -3.056 8.729 1.00 93.38 70 ASP A C 1
ATOM 545 O O . ASP A 1 70 ? 1.907 -1.885 9.055 1.00 93.38 70 ASP A O 1
ATOM 549 N N . VAL A 1 71 ? 0.457 -3.501 8.460 1.00 91.06 71 VAL A N 1
ATOM 550 C CA . VAL A 1 71 ? -0.714 -2.619 8.442 1.00 91.06 71 VAL A CA 1
ATOM 551 C C . VAL A 1 71 ? -1.087 -2.167 9.850 1.00 91.06 71 VAL A C 1
ATOM 553 O O . VAL A 1 71 ? -1.458 -1.011 10.035 1.00 91.06 71 VAL A O 1
ATOM 556 N N . ALA A 1 72 ? -0.955 -3.021 10.866 1.00 89.88 72 ALA A N 1
ATOM 557 C CA . ALA A 1 72 ? -1.298 -2.643 12.235 1.00 89.88 72 ALA A CA 1
ATOM 558 C C . ALA A 1 72 ? -0.393 -1.510 12.739 1.00 89.88 72 ALA A C 1
ATOM 560 O O . ALA A 1 72 ? -0.890 -0.526 13.297 1.00 89.88 72 ALA A O 1
ATOM 561 N N . ARG A 1 73 ? 0.915 -1.615 12.474 1.00 91.06 73 ARG A N 1
ATOM 562 C CA . ARG A 1 73 ? 1.887 -0.560 12.782 1.00 91.06 73 ARG A CA 1
ATOM 563 C C . ARG A 1 73 ? 1.582 0.725 12.016 1.00 91.06 73 ARG A C 1
ATOM 565 O O . ARG A 1 73 ? 1.571 1.795 12.619 1.00 91.06 73 ARG A O 1
ATOM 572 N N . LEU A 1 74 ? 1.282 0.618 10.722 1.00 91.00 74 LEU A N 1
ATOM 573 C CA . LEU A 1 74 ? 0.965 1.769 9.876 1.00 91.00 74 LEU A CA 1
ATOM 574 C C . LEU A 1 74 ? -0.260 2.542 10.387 1.00 91.00 74 LEU A C 1
ATOM 576 O O . LEU A 1 74 ? -0.218 3.759 10.534 1.00 91.00 74 LEU A O 1
ATOM 580 N N . LEU A 1 75 ? -1.344 1.836 10.708 1.00 88.56 75 LEU A N 1
ATOM 581 C CA . LEU A 1 75 ? -2.569 2.453 11.221 1.00 88.56 75 LEU A CA 1
ATOM 582 C C . LEU A 1 75 ? -2.336 3.176 12.549 1.00 88.56 75 LEU A C 1
ATOM 584 O O . LEU A 1 75 ? -2.901 4.246 12.774 1.00 88.56 75 LEU A O 1
ATOM 588 N N . GLN A 1 76 ? -1.516 2.591 13.425 1.00 89.56 76 GLN A N 1
ATOM 589 C CA . GLN A 1 76 ? -1.165 3.191 14.707 1.00 89.56 76 GLN A CA 1
ATOM 590 C C . GLN A 1 76 ? -0.332 4.465 14.523 1.00 89.56 76 GLN A C 1
ATOM 592 O O . GLN A 1 76 ? -0.649 5.485 15.129 1.00 89.56 76 GLN A O 1
ATOM 597 N N . GLU A 1 77 ? 0.709 4.404 13.692 1.00 90.69 77 GLU A N 1
ATOM 598 C CA . GLU A 1 77 ? 1.650 5.507 13.461 1.00 90.69 77 GLU A CA 1
ATOM 599 C C . GLU A 1 77 ? 0.964 6.729 12.838 1.00 90.69 77 GLU A C 1
ATOM 601 O O . GLU A 1 77 ? 1.198 7.856 13.266 1.00 90.69 77 GLU A O 1
ATOM 606 N N . TYR A 1 78 ? 0.048 6.503 11.896 1.00 87.94 78 TYR A N 1
ATOM 607 C CA . TYR A 1 78 ? -0.683 7.564 11.197 1.00 87.94 78 TYR A CA 1
ATOM 608 C C . TYR A 1 78 ? -2.034 7.910 11.835 1.00 87.94 78 TYR A C 1
ATOM 610 O O . TYR A 1 78 ? -2.817 8.652 11.245 1.00 87.94 78 TYR A O 1
ATOM 618 N N . GLN A 1 79 ? -2.326 7.370 13.026 1.00 86.56 79 GLN A N 1
ATOM 619 C CA . GLN A 1 79 ? -3.582 7.581 13.760 1.00 86.56 79 GLN A CA 1
ATOM 620 C C . GLN A 1 79 ? -4.839 7.360 12.902 1.00 86.56 79 GLN A C 1
ATOM 622 O O . GLN A 1 79 ? -5.867 8.018 13.076 1.00 86.56 79 GLN A O 1
ATOM 627 N N . ILE A 1 80 ? -4.772 6.415 11.964 1.00 81.25 80 ILE A N 1
ATOM 628 C CA . ILE A 1 80 ? -5.878 6.145 11.056 1.00 81.25 80 ILE A CA 1
ATOM 629 C C . ILE A 1 80 ? -6.951 5.406 11.845 1.00 81.25 80 ILE A C 1
ATOM 631 O O . ILE A 1 80 ? -6.735 4.291 12.330 1.00 81.25 80 ILE A O 1
ATOM 635 N N . ALA A 1 81 ? -8.127 6.026 11.945 1.00 68.69 81 ALA A N 1
ATOM 636 C CA . ALA A 1 81 ? -9.308 5.455 12.575 1.00 68.69 81 ALA A CA 1
ATOM 637 C C . ALA A 1 81 ? -9.856 4.295 11.732 1.00 68.69 81 ALA A C 1
ATOM 639 O O . ALA A 1 81 ? -10.882 4.402 11.063 1.00 68.69 81 ALA A O 1
ATOM 640 N N . ASN A 1 82 ? -9.160 3.164 11.746 1.00 59.59 82 ASN A N 1
ATOM 641 C CA . ASN A 1 82 ? -9.636 1.983 11.064 1.00 59.59 82 ASN A CA 1
ATOM 642 C C . ASN A 1 82 ? -10.717 1.341 11.930 1.00 59.59 82 ASN A C 1
ATOM 644 O O . ASN A 1 82 ? -10.478 1.026 13.101 1.00 59.59 82 ASN A O 1
ATOM 648 N N . ARG A 1 83 ? -11.917 1.144 11.374 1.00 52.75 83 ARG A N 1
ATOM 649 C CA . ARG A 1 83 ? -12.950 0.326 12.017 1.00 52.75 83 ARG A CA 1
ATOM 650 C C . ARG A 1 83 ? -12.451 -1.116 12.014 1.00 52.75 83 ARG A C 1
ATOM 652 O O . ARG A 1 83 ? -12.790 -1.890 11.128 1.00 52.75 83 ARG A O 1
ATOM 659 N N . ARG A 1 84 ? -11.621 -1.441 13.008 1.00 48.03 84 ARG A N 1
ATOM 660 C CA . ARG A 1 84 ? -11.108 -2.770 13.324 1.00 48.03 84 ARG A CA 1
ATOM 661 C C . ARG A 1 84 ? -12.266 -3.770 13.315 1.00 48.03 84 ARG A C 1
ATOM 663 O O . ARG A 1 84 ? -12.960 -3.923 14.312 1.00 48.03 84 ARG A O 1
ATOM 670 N N . ARG A 1 85 ? -12.450 -4.489 12.214 1.00 45.06 85 ARG A N 1
ATOM 671 C CA . ARG A 1 85 ? -12.806 -5.903 12.298 1.00 45.06 85 ARG A CA 1
ATOM 672 C C . ARG A 1 85 ? -11.526 -6.674 12.041 1.00 45.06 85 ARG A C 1
ATOM 674 O O . ARG A 1 85 ? -11.309 -7.210 10.966 1.00 45.06 85 ARG A O 1
ATOM 681 N N . PHE A 1 86 ? -10.664 -6.686 13.056 1.00 44.94 86 PHE A N 1
ATOM 682 C CA . PHE A 1 86 ? -9.904 -7.899 13.296 1.00 44.94 86 PHE A CA 1
ATOM 683 C C . PHE A 1 86 ? -10.965 -8.946 13.638 1.00 44.94 86 PHE A C 1
ATOM 685 O O . PHE A 1 86 ? -11.435 -8.994 14.773 1.00 44.94 86 PHE A O 1
ATOM 692 N N . GLU A 1 87 ? -11.420 -9.724 12.659 1.00 37.50 87 GLU A N 1
ATOM 693 C CA . GLU A 1 87 ? -11.896 -11.062 12.986 1.00 37.50 87 GLU A CA 1
ATOM 694 C C . GLU A 1 87 ? -10.647 -11.820 13.429 1.00 37.50 87 GLU A C 1
ATOM 696 O O . GLU A 1 87 ? -9.923 -12.423 12.643 1.00 37.50 87 GLU A O 1
ATOM 701 N N . ILE A 1 88 ? -10.325 -11.673 14.715 1.00 41.41 88 ILE A N 1
ATOM 702 C CA . ILE A 1 88 ? -9.519 -12.653 15.419 1.00 41.41 88 ILE A CA 1
ATOM 703 C C . ILE A 1 88 ? -10.405 -13.891 15.379 1.00 41.41 88 ILE A C 1
ATOM 705 O O . ILE A 1 88 ? -11.359 -13.982 16.150 1.00 41.41 88 ILE A O 1
ATOM 709 N N . PHE A 1 89 ? -10.173 -14.785 14.421 1.00 42.38 89 PHE A N 1
ATOM 710 C CA . PHE A 1 89 ? -10.722 -16.126 14.531 1.00 42.38 89 PHE A CA 1
ATOM 711 C C . PHE A 1 89 ? -10.232 -16.649 15.884 1.00 42.38 89 PHE A C 1
ATOM 713 O O . PHE A 1 89 ? -9.013 -16.684 16.092 1.00 42.38 89 PHE A O 1
ATOM 720 N N . PRO A 1 90 ? -11.115 -16.976 16.846 1.00 39.12 90 PRO A N 1
ATOM 721 C CA . PRO A 1 90 ? -10.671 -17.785 17.959 1.00 39.12 90 PRO A CA 1
ATOM 722 C C . PRO A 1 90 ? -10.116 -19.058 17.328 1.00 39.12 90 PRO A C 1
ATOM 724 O O . PRO A 1 90 ? -10.809 -19.732 16.567 1.00 39.12 90 PRO A O 1
ATOM 727 N N . THR A 1 91 ? -8.839 -19.334 17.568 1.00 52.03 91 THR A N 1
ATOM 728 C CA . THR A 1 91 ? -8.288 -20.662 17.347 1.00 52.03 91 THR A CA 1
ATOM 729 C C . THR A 1 91 ? -9.151 -21.596 18.183 1.00 52.03 91 THR A C 1
ATOM 731 O O . THR A 1 91 ? -9.069 -21.574 19.410 1.00 52.03 91 THR A O 1
ATOM 734 N N . ASP A 1 92 ? -10.057 -22.311 17.530 1.00 41.81 92 ASP A N 1
ATOM 735 C CA . ASP A 1 92 ? -10.891 -23.313 18.171 1.00 41.81 92 ASP A CA 1
ATOM 736 C C . ASP A 1 92 ? -9.965 -24.463 18.599 1.00 41.81 92 ASP A C 1
ATOM 738 O O . ASP A 1 92 ? -9.243 -25.000 17.748 1.00 41.81 92 ASP A O 1
ATOM 742 N N . PRO A 1 93 ? -9.878 -24.805 19.895 1.00 56.59 93 PRO A N 1
ATOM 743 C CA . PRO A 1 93 ? -9.198 -26.011 20.318 1.00 56.59 93 PRO A CA 1
ATOM 744 C C . PRO A 1 93 ? -10.171 -27.182 20.146 1.00 56.59 93 PRO A C 1
ATOM 746 O O . PRO A 1 93 ? -11.044 -27.399 20.986 1.00 56.59 93 PRO A O 1
ATOM 749 N N . SER A 1 94 ? -10.007 -27.941 19.064 1.00 51.38 94 SER A N 1
ATOM 750 C CA . SER A 1 94 ? -10.522 -29.312 18.958 1.00 51.38 94 SER A CA 1
ATOM 751 C C . SER A 1 94 ? -9.373 -30.306 19.035 1.00 51.38 94 SER A C 1
ATOM 753 O O . SER A 1 94 ? -8.363 -30.081 18.329 1.00 51.38 94 SER A O 1
#

pLDDT: mean 83.15, std 17.52, range [37.5, 97.06]

Foldseek 3Di:
DDLPFKKFKAQPDDLQPDFGPDIDTDDPPDDVLNVVLVCVLVCVSHQDGDQKMKMASDRNADPPRIDIDGVVVSCVVSVRPRPDPPPPPPPDDD